Protein AF-A0A935X0R6-F1 (afdb_monomer_lite)

Structure (mmCIF, N/CA/C/O backbone):
data_AF-A0A935X0R6-F1
#
_entry.id   AF-A0A935X0R6-F1
#
loop_
_atom_site.group_PDB
_atom_site.id
_atom_site.type_symbol
_atom_site.label_atom_id
_atom_site.label_alt_id
_atom_site.label_comp_id
_atom_site.label_asym_id
_atom_site.label_entity_id
_atom_site.label_seq_id
_atom_site.pdbx_PDB_ins_code
_atom_site.Cartn_x
_atom_site.Cartn_y
_atom_site.Cartn_z
_atom_site.occupancy
_atom_site.B_iso_or_equiv
_atom_site.auth_seq_id
_atom_site.auth_comp_id
_atom_site.auth_asym_id
_atom_site.auth_atom_id
_atom_site.pdbx_PDB_model_num
ATOM 1 N N . MET A 1 1 ? 1.322 -3.127 19.015 1.00 74.44 1 MET A N 1
ATOM 2 C CA . MET A 1 1 ? 1.254 -1.963 18.105 1.00 74.44 1 MET A CA 1
ATOM 3 C C . MET A 1 1 ? 2.306 -2.217 17.047 1.00 74.44 1 MET A C 1
ATOM 5 O O . MET A 1 1 ? 3.441 -2.435 17.435 1.00 74.44 1 MET A O 1
ATOM 9 N N . TYR A 1 2 ? 1.927 -2.276 15.774 1.00 86.94 2 TYR A N 1
ATOM 10 C CA . TYR A 1 2 ? 2.840 -2.587 14.674 1.00 86.94 2 TYR A CA 1
ATOM 11 C C . TYR A 1 2 ? 3.867 -1.468 14.498 1.00 86.94 2 TYR A C 1
ATOM 13 O O . TYR A 1 2 ? 3.502 -0.285 14.457 1.00 86.94 2 TYR A O 1
ATOM 21 N N . GLY A 1 3 ? 5.137 -1.839 14.381 1.00 91.25 3 GLY A N 1
ATOM 22 C CA . GLY A 1 3 ? 6.234 -0.965 13.997 1.00 91.25 3 GLY A CA 1
ATOM 23 C C . GLY A 1 3 ? 6.319 -0.742 12.485 1.00 91.25 3 GLY A C 1
ATOM 24 O O . GLY A 1 3 ? 5.603 -1.351 11.691 1.00 91.25 3 GLY A O 1
ATOM 25 N N . LEU A 1 4 ? 7.222 0.154 12.079 1.00 90.75 4 LEU A N 1
ATOM 26 C CA . LEU A 1 4 ? 7.477 0.470 10.670 1.00 90.75 4 LEU A CA 1
ATOM 27 C C . LEU A 1 4 ? 8.003 -0.740 9.880 1.00 90.75 4 LEU A C 1
ATOM 29 O O . LEU A 1 4 ? 7.632 -0.910 8.721 1.00 90.75 4 LEU A O 1
ATOM 33 N N . GLN A 1 5 ? 8.861 -1.561 10.498 1.00 91.94 5 GLN A N 1
ATOM 34 C CA . GLN A 1 5 ? 9.430 -2.753 9.856 1.00 91.94 5 GLN A CA 1
ATOM 35 C C . GLN A 1 5 ? 8.346 -3.801 9.592 1.00 91.94 5 GLN A C 1
ATOM 37 O O . GLN A 1 5 ? 8.120 -4.134 8.434 1.00 91.94 5 GLN A O 1
ATOM 42 N N . GLU A 1 6 ? 7.579 -4.177 10.617 1.00 92.31 6 GLU A N 1
ATOM 43 C CA . GLU A 1 6 ? 6.471 -5.135 10.486 1.00 92.31 6 GLU A CA 1
ATOM 44 C C . GLU A 1 6 ? 5.427 -4.657 9.463 1.00 92.31 6 GLU A C 1
ATOM 46 O O . GLU A 1 6 ? 4.937 -5.425 8.641 1.00 92.31 6 GLU A O 1
ATOM 51 N N . ALA A 1 7 ? 5.105 -3.358 9.461 1.00 92.19 7 ALA A N 1
ATOM 52 C CA . ALA A 1 7 ? 4.197 -2.780 8.475 1.00 92.19 7 ALA A CA 1
ATOM 53 C C . ALA A 1 7 ? 4.736 -2.870 7.042 1.00 92.19 7 ALA A C 1
ATOM 55 O O . ALA A 1 7 ? 3.981 -3.136 6.107 1.00 92.19 7 ALA A O 1
ATOM 56 N N . ARG A 1 8 ? 6.038 -2.641 6.855 1.00 93.56 8 ARG A N 1
ATOM 57 C CA . ARG A 1 8 ? 6.684 -2.819 5.556 1.00 93.56 8 ARG A CA 1
ATOM 58 C C . ARG A 1 8 ? 6.618 -4.280 5.129 1.00 93.56 8 ARG A C 1
ATOM 60 O O . ARG A 1 8 ? 6.240 -4.535 3.993 1.00 93.56 8 ARG A O 1
ATOM 67 N N . GLU A 1 9 ? 6.956 -5.211 6.011 1.00 93.88 9 GLU A N 1
ATOM 68 C CA . GLU A 1 9 ? 6.941 -6.648 5.722 1.00 93.88 9 GLU A CA 1
ATOM 69 C C . GLU A 1 9 ? 5.547 -7.125 5.315 1.00 93.88 9 GLU A C 1
ATOM 71 O O . GLU A 1 9 ? 5.407 -7.692 4.236 1.00 93.88 9 GLU A O 1
ATOM 76 N N . LEU A 1 10 ? 4.502 -6.746 6.057 1.00 94.56 10 LEU A N 1
ATOM 77 C CA . LEU A 1 10 ? 3.111 -7.062 5.713 1.00 94.56 10 LEU A CA 1
ATOM 78 C C . LEU A 1 10 ? 2.727 -6.646 4.288 1.00 94.56 10 LEU A C 1
ATOM 80 O O . LEU A 1 10 ? 2.025 -7.376 3.592 1.00 94.56 10 LEU A O 1
ATOM 84 N N . VAL A 1 11 ? 3.173 -5.466 3.845 1.00 94.19 11 VAL A N 1
ATOM 85 C CA . VAL A 1 11 ? 2.918 -4.987 2.478 1.00 94.19 11 VAL A CA 1
ATOM 86 C C . VAL A 1 11 ? 3.741 -5.782 1.467 1.00 94.19 11 VAL A C 1
ATOM 88 O O . VAL A 1 11 ? 3.226 -6.163 0.424 1.00 94.19 11 VAL A O 1
ATOM 91 N N . MET A 1 12 ? 5.004 -6.065 1.772 1.00 91.69 12 MET A N 1
ATOM 92 C CA . MET A 1 12 ? 5.905 -6.826 0.900 1.00 91.69 12 MET A CA 1
ATOM 93 C C . MET A 1 12 ? 5.488 -8.293 0.745 1.00 91.69 12 MET A C 1
ATOM 95 O O . MET A 1 12 ? 5.812 -8.931 -0.255 1.00 91.69 12 MET A O 1
ATOM 99 N N . GLU A 1 13 ? 4.761 -8.842 1.714 1.00 94.12 13 GLU A N 1
ATOM 100 C CA . GLU A 1 13 ? 4.250 -10.207 1.661 1.00 94.12 13 GLU A CA 1
ATOM 101 C C . GLU A 1 13 ? 3.026 -10.373 0.758 1.00 94.12 13 GLU A C 1
ATOM 103 O O . GLU A 1 13 ? 2.745 -11.501 0.333 1.00 94.12 13 GLU A O 1
ATOM 108 N N . LEU A 1 14 ? 2.349 -9.271 0.415 1.00 92.88 14 LEU A N 1
ATOM 109 C CA . LEU A 1 14 ? 1.181 -9.281 -0.456 1.00 92.88 14 LEU A CA 1
ATOM 110 C C . LEU A 1 14 ? 1.525 -9.858 -1.840 1.00 92.88 14 LEU A C 1
ATOM 112 O O . LEU A 1 14 ? 2.501 -9.421 -2.462 1.00 92.88 14 LEU A O 1
ATOM 116 N N . PRO A 1 15 ? 0.718 -10.795 -2.373 1.00 91.44 15 PRO A N 1
ATOM 117 C CA . PRO A 1 15 ? 0.987 -11.411 -3.671 1.00 91.44 15 PRO A CA 1
ATOM 118 C C . PRO A 1 15 ? 1.037 -10.381 -4.807 1.00 91.44 15 PRO A C 1
ATOM 120 O O . PRO A 1 15 ? 1.890 -10.483 -5.683 1.00 91.44 15 PRO A O 1
ATOM 123 N N . GLU A 1 16 ? 0.199 -9.342 -4.760 1.00 89.94 16 GLU A N 1
ATOM 124 C CA . GLU A 1 16 ? 0.219 -8.241 -5.730 1.00 89.94 16 GLU A CA 1
ATOM 125 C C . GLU A 1 16 ? 1.526 -7.435 -5.710 1.00 89.94 16 GLU A C 1
ATOM 127 O O . GLU A 1 16 ? 1.991 -6.985 -6.756 1.00 89.94 16 GLU A O 1
ATOM 132 N N . VAL A 1 17 ? 2.126 -7.253 -4.530 1.00 91.06 17 VAL A N 1
ATOM 133 C CA . VAL A 1 17 ? 3.379 -6.512 -4.373 1.00 91.06 17 VAL A CA 1
ATOM 134 C C . VAL A 1 17 ? 4.525 -7.370 -4.884 1.00 91.06 17 VAL A C 1
ATOM 136 O O . VAL A 1 17 ? 5.341 -6.874 -5.654 1.00 91.06 17 VAL A O 1
ATOM 139 N N . LYS A 1 18 ? 4.543 -8.666 -4.553 1.00 90.81 18 LYS A N 1
ATOM 140 C CA . LYS A 1 18 ? 5.532 -9.622 -5.074 1.00 90.81 18 LYS A CA 1
ATOM 141 C C . LYS A 1 18 ? 5.499 -9.706 -6.601 1.00 90.81 18 LYS A C 1
ATOM 143 O O . LYS A 1 18 ? 6.544 -9.567 -7.227 1.00 90.81 18 LYS A O 1
ATOM 148 N N . ALA A 1 19 ? 4.313 -9.858 -7.194 1.00 90.19 19 ALA A N 1
ATOM 149 C CA . ALA A 1 19 ? 4.145 -9.894 -8.648 1.00 90.19 19 ALA A CA 1
ATOM 150 C C . ALA A 1 19 ? 4.611 -8.588 -9.312 1.00 90.19 19 ALA A C 1
ATOM 152 O O . ALA A 1 19 ? 5.333 -8.605 -10.308 1.00 90.19 19 ALA A O 1
ATOM 153 N N . TRP A 1 20 ? 4.262 -7.438 -8.726 1.00 88.38 20 TRP A N 1
ATOM 154 C CA . TRP A 1 20 ? 4.736 -6.144 -9.210 1.00 88.38 20 TRP A CA 1
ATOM 155 C C . TRP A 1 20 ? 6.263 -6.003 -9.123 1.00 88.38 20 TRP A C 1
ATOM 157 O O . TRP A 1 20 ? 6.881 -5.513 -10.068 1.00 88.38 20 TRP A O 1
ATOM 167 N N . GLN A 1 21 ? 6.882 -6.442 -8.023 1.00 86.56 21 GLN A N 1
ATOM 168 C CA . GLN A 1 21 ? 8.337 -6.411 -7.861 1.00 86.56 21 GLN A CA 1
ATOM 169 C C . GLN A 1 21 ? 9.060 -7.298 -8.874 1.00 86.56 21 GLN A C 1
ATOM 171 O O . GLN A 1 21 ? 10.112 -6.901 -9.375 1.00 86.56 21 GLN A O 1
ATOM 176 N N . ASP A 1 22 ? 8.507 -8.472 -9.173 1.00 87.44 22 ASP A N 1
ATOM 177 C CA . ASP A 1 22 ? 9.080 -9.396 -10.148 1.00 87.44 22 ASP A CA 1
ATOM 178 C C . ASP A 1 22 ? 9.052 -8.791 -11.556 1.00 87.44 22 ASP A C 1
ATOM 180 O O . ASP A 1 22 ? 10.103 -8.592 -12.166 1.00 87.44 22 ASP A O 1
ATOM 184 N N . LYS A 1 23 ? 7.883 -8.297 -11.985 1.00 84.50 23 LYS A N 1
ATOM 185 C CA . LYS A 1 23 ? 7.714 -7.566 -13.251 1.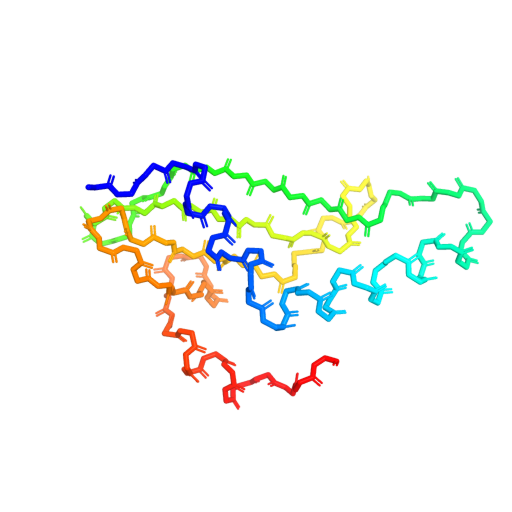00 84.50 23 LYS A CA 1
ATOM 186 C C . LYS A 1 23 ? 8.675 -6.385 -13.366 1.00 84.50 23 LYS A C 1
ATOM 188 O O . LYS A 1 23 ? 9.255 -6.121 -14.416 1.00 84.50 23 LYS A O 1
ATOM 193 N N . ARG A 1 24 ? 8.870 -5.655 -12.268 1.00 83.25 24 ARG A N 1
ATOM 194 C CA . ARG A 1 24 ? 9.823 -4.546 -12.196 1.00 83.25 24 ARG A CA 1
ATOM 195 C C . ARG A 1 24 ? 11.276 -4.985 -12.341 1.00 83.25 24 ARG A C 1
ATOM 197 O O . ARG A 1 24 ? 12.035 -4.320 -13.043 1.00 83.25 24 ARG A O 1
ATOM 204 N N . ARG A 1 25 ? 11.659 -6.105 -11.728 1.00 81.19 25 ARG A N 1
ATOM 205 C CA . ARG A 1 25 ? 12.986 -6.707 -11.898 1.00 81.19 25 ARG A CA 1
ATOM 206 C C . ARG A 1 25 ? 13.211 -7.146 -13.346 1.00 81.19 25 ARG A C 1
ATOM 208 O O . ARG A 1 25 ? 14.276 -6.863 -13.888 1.00 81.19 25 ARG A O 1
ATOM 215 N N . GLU A 1 26 ? 12.221 -7.772 -13.978 1.00 82.50 26 GLU A N 1
ATOM 216 C CA . GLU A 1 26 ? 12.291 -8.161 -15.390 1.00 82.50 26 GLU A CA 1
ATOM 217 C C . GLU A 1 26 ? 12.457 -6.952 -16.319 1.00 82.50 26 GLU A C 1
ATOM 219 O O . GLU A 1 26 ? 13.287 -6.970 -17.226 1.00 82.50 26 GLU A O 1
ATOM 224 N N . GLU A 1 27 ? 11.693 -5.878 -16.103 1.00 79.38 27 GLU A N 1
ATOM 225 C CA . GLU A 1 27 ? 11.805 -4.667 -16.923 1.00 79.38 27 GLU A CA 1
ATOM 226 C C . GLU A 1 27 ? 13.131 -3.931 -16.717 1.00 79.38 27 GLU A C 1
ATOM 228 O O . GLU A 1 27 ? 13.707 -3.423 -17.680 1.00 79.38 27 GLU A O 1
ATOM 233 N N . ALA A 1 28 ? 13.650 -3.906 -15.489 1.00 75.88 28 ALA A N 1
ATOM 234 C CA . ALA A 1 28 ? 14.970 -3.353 -15.208 1.00 75.88 28 ALA A CA 1
ATOM 235 C C . ALA A 1 28 ? 16.085 -4.153 -15.896 1.00 75.88 28 ALA A C 1
ATOM 237 O O . ALA A 1 28 ? 17.013 -3.552 -16.431 1.00 75.88 28 ALA A O 1
ATOM 238 N N . ALA A 1 29 ? 15.968 -5.485 -15.949 1.00 76.44 29 ALA A N 1
ATOM 239 C CA . ALA A 1 29 ? 16.920 -6.350 -16.647 1.00 76.44 29 ALA A CA 1
ATOM 240 C C . ALA A 1 29 ? 16.919 -6.142 -18.174 1.00 76.44 29 ALA A C 1
ATOM 242 O O . ALA A 1 29 ? 17.941 -6.357 -18.819 1.00 76.44 29 ALA A O 1
ATOM 243 N N . LYS A 1 30 ? 15.792 -5.705 -18.753 1.00 74.69 30 LYS A N 1
ATOM 244 C CA . LYS A 1 30 ? 15.662 -5.402 -20.191 1.00 74.69 30 LYS A CA 1
ATOM 245 C C . LYS A 1 30 ? 16.187 -4.016 -20.575 1.00 74.69 30 LYS A C 1
ATOM 247 O O . LYS A 1 30 ? 16.424 -3.772 -21.754 1.00 74.69 30 LYS A O 1
ATOM 252 N N . LYS A 1 31 ? 16.349 -3.094 -19.619 1.00 68.56 31 LYS A N 1
ATOM 253 C CA . LYS A 1 31 ? 16.939 -1.775 -19.880 1.00 68.56 31 LYS A CA 1
ATOM 254 C C . LYS A 1 31 ? 18.463 -1.881 -19.901 1.00 68.56 31 LYS A C 1
ATOM 256 O O . LYS A 1 31 ? 19.089 -2.071 -18.858 1.00 68.56 31 LYS A O 1
ATOM 261 N N . GLU A 1 32 ? 19.061 -1.671 -21.071 1.00 53.78 32 GLU A N 1
ATOM 262 C CA . GLU A 1 32 ? 20.497 -1.402 -21.179 1.00 53.78 32 GLU A CA 1
ATOM 263 C C . GLU A 1 32 ? 20.851 -0.197 -20.289 1.00 53.78 32 GLU A C 1
ATOM 265 O O . GLU A 1 32 ? 20.325 0.901 -20.469 1.00 53.78 32 GLU A O 1
ATOM 270 N N . GLY A 1 33 ? 21.680 -0.424 -19.264 1.00 60.66 33 GLY A N 1
ATOM 271 C CA . GLY A 1 33 ? 22.098 0.603 -18.301 1.00 60.66 33 GLY A CA 1
ATOM 272 C C . GLY A 1 33 ? 21.660 0.390 -16.846 1.00 60.66 33 GLY A C 1
ATOM 273 O O . GLY A 1 33 ? 22.044 1.187 -15.996 1.00 60.66 33 GLY A O 1
ATOM 274 N N . G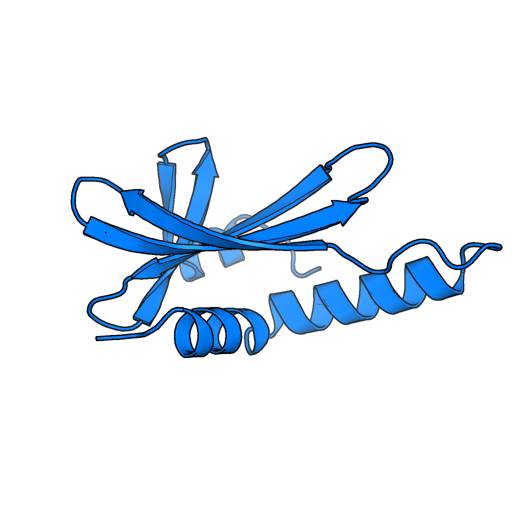LY A 1 34 ? 20.904 -0.670 -16.522 1.00 55.66 34 GLY A N 1
ATOM 275 C CA . GLY A 1 34 ? 20.675 -1.076 -15.125 1.00 55.66 34 GLY A CA 1
ATOM 276 C C . GLY A 1 34 ? 19.872 -0.069 -14.292 1.00 55.66 34 GLY A C 1
ATOM 277 O O . GLY A 1 34 ? 20.197 0.182 -13.131 1.00 55.66 34 GLY A O 1
ATOM 278 N N . GLY A 1 35 ? 18.834 0.533 -14.884 1.00 55.09 35 GLY A N 1
ATOM 279 C CA . GLY A 1 35 ? 17.955 1.469 -14.177 1.00 55.09 35 GLY A CA 1
ATOM 280 C C . GLY A 1 35 ? 17.377 0.864 -12.884 1.00 55.09 35 GLY A C 1
ATOM 281 O O . GLY A 1 35 ? 17.151 -0.348 -12.820 1.00 55.09 35 GLY A O 1
ATOM 282 N N . PRO A 1 36 ? 17.132 1.674 -11.837 1.00 56.41 36 PRO A N 1
ATOM 283 C CA . PRO A 1 36 ? 16.746 1.159 -10.529 1.00 56.41 36 PRO A CA 1
ATOM 284 C C . PRO A 1 36 ? 15.411 0.400 -10.611 1.00 56.41 36 PRO A C 1
ATOM 286 O O . PRO A 1 36 ? 14.442 0.933 -11.154 1.00 56.41 36 PRO A O 1
ATOM 289 N N . PRO A 1 37 ? 15.331 -0.821 -10.054 1.00 62.22 37 PRO A N 1
ATOM 290 C CA . PRO A 1 37 ? 14.210 -1.725 -10.297 1.00 62.22 37 PRO A CA 1
ATOM 291 C C . PRO A 1 37 ? 12.885 -1.224 -9.712 1.00 62.22 37 PRO A C 1
ATOM 293 O O . PRO A 1 37 ? 11.834 -1.479 -10.280 1.00 62.22 37 PRO A O 1
ATOM 296 N N . ALA A 1 38 ? 12.907 -0.481 -8.609 1.00 75.31 38 ALA A N 1
ATOM 297 C CA . ALA A 1 38 ? 11.741 0.166 -8.015 1.00 75.31 38 ALA A CA 1
ATOM 298 C C . ALA A 1 38 ? 12.192 1.064 -6.857 1.00 75.31 38 ALA A C 1
ATOM 300 O O . ALA A 1 38 ? 13.281 0.881 -6.311 1.00 75.31 38 ALA A O 1
ATOM 301 N N . GLY A 1 39 ? 11.339 2.000 -6.440 1.00 82.38 39 GLY A N 1
ATOM 302 C CA . GLY A 1 39 ? 11.532 2.766 -5.206 1.00 82.38 39 GLY A CA 1
ATOM 303 C C . GLY A 1 39 ? 10.539 2.346 -4.125 1.00 82.38 39 GLY A C 1
ATOM 304 O O . GLY A 1 39 ? 9.350 2.209 -4.406 1.00 82.38 39 GLY A O 1
ATOM 305 N N . ILE A 1 40 ? 11.006 2.186 -2.885 1.00 88.62 40 ILE A N 1
ATOM 306 C CA . ILE A 1 40 ? 10.144 1.985 -1.713 1.00 88.62 40 ILE A CA 1
ATOM 307 C C . ILE A 1 40 ? 10.424 3.113 -0.730 1.00 88.62 40 ILE A C 1
ATOM 309 O O . ILE A 1 40 ? 11.538 3.235 -0.227 1.00 88.62 40 ILE A O 1
ATOM 313 N N . LEU A 1 41 ? 9.406 3.916 -0.435 1.00 90.38 41 LEU A N 1
ATOM 314 C CA . LEU A 1 41 ? 9.466 4.939 0.602 1.00 90.38 41 LEU A CA 1
ATOM 315 C C . LEU A 1 41 ? 8.544 4.536 1.744 1.00 90.38 41 LEU A C 1
ATOM 317 O O . LEU A 1 41 ? 7.369 4.242 1.524 1.00 90.38 41 LEU A O 1
ATOM 321 N N . THR A 1 42 ? 9.066 4.561 2.965 1.00 92.50 42 THR A N 1
ATOM 322 C CA . THR A 1 42 ? 8.262 4.327 4.163 1.00 92.50 42 THR A CA 1
ATOM 323 C C . THR A 1 42 ? 8.170 5.598 4.996 1.00 92.50 42 THR A C 1
ATOM 325 O O . THR A 1 42 ? 9.094 6.408 5.005 1.00 92.50 42 THR A O 1
ATOM 328 N N . GLY A 1 43 ? 7.039 5.809 5.662 1.00 92.44 43 GLY A N 1
ATOM 329 C CA . GLY A 1 43 ? 6.821 7.006 6.467 1.00 92.44 43 GLY A CA 1
ATOM 330 C C . GLY A 1 43 ? 5.638 6.869 7.411 1.00 92.44 43 GLY A C 1
ATOM 331 O O . GLY A 1 43 ? 4.828 5.953 7.293 1.00 92.44 43 GLY A O 1
ATOM 332 N N . GLN A 1 44 ? 5.521 7.784 8.367 1.00 92.50 44 GLN A N 1
ATOM 333 C CA . GLN A 1 44 ? 4.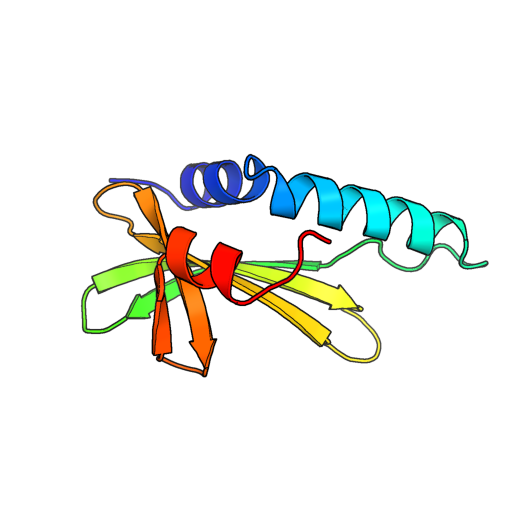357 7.847 9.245 1.00 92.50 44 GLN A CA 1
ATOM 334 C C . GLN A 1 44 ? 3.280 8.732 8.619 1.00 92.50 44 GLN A C 1
ATOM 336 O O . GLN A 1 44 ? 3.580 9.808 8.105 1.00 92.50 44 GLN A O 1
ATOM 341 N N . ARG A 1 45 ? 2.016 8.317 8.707 1.00 89.81 45 ARG A N 1
ATOM 342 C CA . ARG A 1 45 ? 0.886 9.123 8.242 1.00 89.81 45 ARG A CA 1
ATOM 343 C C . ARG A 1 45 ? -0.286 9.043 9.207 1.00 89.81 45 ARG A C 1
ATOM 345 O O . ARG A 1 45 ? -0.556 7.993 9.783 1.00 89.81 45 ARG A O 1
ATOM 352 N N . ALA A 1 46 ? -0.989 10.155 9.387 1.00 89.81 46 ALA A N 1
ATOM 353 C CA . ALA A 1 46 ? -2.246 10.188 10.121 1.00 89.81 46 ALA A CA 1
ATOM 354 C C . ALA A 1 46 ? -3.396 10.315 9.120 1.00 89.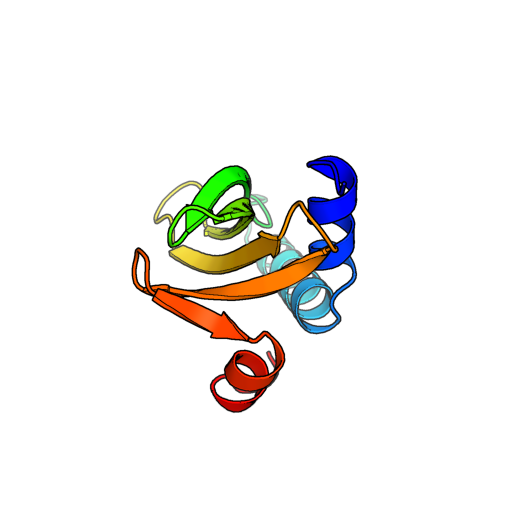81 46 ALA A C 1
ATOM 356 O O . ALA A 1 46 ? -3.415 11.241 8.314 1.00 89.81 46 ALA A O 1
ATOM 357 N N . VAL A 1 47 ? -4.349 9.386 9.168 1.00 86.50 47 VAL A N 1
ATOM 358 C CA . VAL A 1 47 ? -5.564 9.425 8.343 1.00 86.50 47 VAL A CA 1
ATOM 359 C C . VAL A 1 47 ? -6.748 9.466 9.290 1.00 86.50 47 VAL A C 1
ATOM 361 O O . VAL A 1 47 ? -6.923 8.547 10.089 1.00 86.50 47 VAL A O 1
ATOM 364 N N . LYS A 1 48 ? -7.525 10.557 9.244 1.00 85.44 48 LYS A N 1
ATOM 365 C CA . LYS A 1 48 ? -8.662 10.804 10.154 1.00 85.44 48 LYS A CA 1
ATOM 366 C C . LYS A 1 48 ? -8.292 10.617 11.639 1.00 85.44 48 LYS A C 1
ATOM 368 O O . LYS A 1 48 ? -9.009 9.967 12.390 1.00 85.44 48 LYS A O 1
ATOM 373 N N . GLY A 1 49 ? -7.121 11.118 12.044 1.00 88.06 49 GLY A N 1
ATOM 374 C CA . GLY A 1 49 ? -6.611 11.004 13.419 1.00 88.06 49 GLY A CA 1
ATOM 375 C C . GLY A 1 49 ? -6.041 9.631 13.803 1.00 88.06 49 GLY A C 1
ATOM 376 O O . GLY A 1 49 ? -5.497 9.480 14.893 1.00 88.06 49 GLY A O 1
ATOM 377 N N . VAL A 1 50 ? -6.100 8.630 12.920 1.00 90.81 50 VAL A N 1
ATOM 378 C CA . VAL A 1 50 ? -5.545 7.295 13.176 1.00 90.81 50 VAL A CA 1
ATOM 379 C C . VAL A 1 50 ? -4.133 7.192 12.604 1.00 90.81 50 VAL A C 1
ATOM 381 O O . VAL A 1 50 ? -3.894 7.496 11.430 1.00 90.81 50 VAL A O 1
ATOM 384 N N . LYS A 1 51 ? -3.192 6.726 13.431 1.00 93.12 51 LYS A N 1
ATOM 385 C CA . LYS A 1 51 ? -1.793 6.507 13.048 1.00 93.12 51 LYS A CA 1
ATOM 386 C C . LYS A 1 51 ? -1.649 5.296 12.121 1.00 93.12 51 LYS A C 1
ATOM 388 O O . LYS A 1 51 ? -2.060 4.184 12.459 1.00 93.12 51 LYS A O 1
ATOM 393 N N . HIS A 1 52 ? -0.998 5.522 10.989 1.00 95.06 52 HIS A N 1
ATOM 394 C CA . HIS A 1 52 ? -0.648 4.523 9.992 1.00 95.06 52 HIS A CA 1
ATOM 395 C C . HIS A 1 52 ? 0.834 4.628 9.622 1.00 95.06 52 HIS A C 1
ATOM 397 O O . HIS A 1 52 ? 1.452 5.692 9.727 1.00 95.06 52 HIS A O 1
ATOM 403 N N . TRP A 1 53 ? 1.381 3.521 9.143 1.00 95.88 53 TRP A N 1
ATOM 404 C CA . TRP A 1 53 ? 2.643 3.467 8.424 1.00 95.88 53 TRP A CA 1
ATOM 405 C C . TRP A 1 53 ? 2.339 3.419 6.930 1.00 95.88 53 TRP A C 1
ATOM 407 O O . TRP A 1 53 ? 1.626 2.533 6.464 1.00 95.88 53 TRP A O 1
ATOM 417 N N . ALA A 1 54 ? 2.830 4.407 6.195 1.00 94.69 54 ALA A N 1
ATOM 418 C CA . ALA A 1 54 ? 2.728 4.474 4.751 1.00 94.69 54 ALA A CA 1
ATOM 419 C C . ALA A 1 54 ? 3.897 3.720 4.116 1.00 94.69 54 ALA A C 1
ATOM 421 O O . ALA A 1 54 ? 5.051 3.981 4.449 1.00 94.69 54 ALA A O 1
ATOM 422 N N . VAL A 1 55 ? 3.590 2.833 3.175 1.00 94.62 55 VAL A N 1
ATOM 423 C CA . VAL A 1 55 ? 4.542 2.127 2.316 1.00 94.62 55 VAL A CA 1
ATOM 424 C C . VAL A 1 55 ? 4.200 2.509 0.882 1.00 94.62 55 VAL A C 1
ATOM 426 O O . VAL A 1 55 ? 3.207 2.058 0.315 1.00 94.62 55 VAL A O 1
ATOM 429 N N . THR A 1 56 ? 4.989 3.418 0.319 1.00 92.62 56 THR A N 1
ATOM 430 C CA . THR A 1 56 ? 4.791 3.946 -1.031 1.00 92.62 56 THR A CA 1
ATOM 431 C C . THR A 1 56 ? 5.718 3.238 -1.997 1.00 92.62 56 THR A C 1
ATOM 433 O O . THR A 1 56 ? 6.928 3.191 -1.777 1.00 92.62 56 THR A O 1
ATOM 436 N N . LEU A 1 57 ? 5.142 2.724 -3.075 1.00 90.81 57 LEU A N 1
ATOM 437 C CA . LEU A 1 57 ? 5.851 1.991 -4.111 1.00 90.81 57 LEU A CA 1
ATOM 438 C C . LEU A 1 57 ? 5.907 2.833 -5.389 1.00 90.81 57 LEU A C 1
ATOM 440 O O . LEU A 1 57 ? 4.879 3.326 -5.860 1.00 90.81 57 LEU A O 1
ATOM 444 N N . TYR A 1 58 ? 7.108 3.009 -5.934 1.00 87.69 58 TYR A N 1
ATOM 445 C CA . TYR A 1 58 ? 7.388 3.805 -7.128 1.00 87.69 58 TYR A CA 1
ATOM 446 C C . TYR A 1 58 ? 7.868 2.922 -8.277 1.00 87.69 58 TYR A C 1
ATOM 448 O O . TYR A 1 58 ? 8.756 2.089 -8.103 1.00 87.69 58 TYR A O 1
ATOM 456 N N . GLU A 1 59 ? 7.293 3.152 -9.456 1.00 79.81 59 GLU A N 1
ATOM 457 C CA . GLU A 1 59 ? 7.630 2.476 -10.710 1.00 79.81 59 GLU A CA 1
ATOM 458 C C . GLU A 1 59 ? 8.928 3.004 -11.328 1.00 79.81 59 GLU A C 1
ATOM 460 O O . GLU A 1 59 ? 9.653 2.239 -11.953 1.00 79.81 59 GLU A O 1
ATOM 465 N N . ASN A 1 60 ? 9.219 4.294 -11.153 1.00 71.88 60 ASN A N 1
ATOM 466 C CA . ASN A 1 60 ? 10.440 4.934 -11.625 1.00 71.88 60 ASN A CA 1
ATOM 467 C C . ASN A 1 60 ? 10.820 6.058 -10.641 1.00 71.88 60 ASN A C 1
ATOM 469 O O . ASN A 1 60 ? 10.111 7.053 -10.558 1.00 71.88 60 ASN A O 1
ATOM 473 N N . PRO A 1 61 ? 11.867 5.914 -9.819 1.00 60.50 61 PRO A N 1
ATOM 474 C CA . PRO A 1 61 ? 12.185 6.921 -8.807 1.00 60.50 61 PRO A CA 1
ATOM 475 C C . PRO A 1 61 ? 13.025 8.105 -9.323 1.00 60.50 61 PRO A C 1
ATOM 477 O O . PRO A 1 61 ? 13.143 9.087 -8.597 1.00 60.50 61 PRO A O 1
ATOM 480 N N . GLN A 1 62 ? 13.626 8.034 -10.522 1.00 61.34 62 GLN A N 1
ATOM 481 C CA . GLN A 1 62 ? 14.655 9.001 -10.955 1.00 61.34 62 GLN A CA 1
ATOM 482 C C . GLN A 1 62 ? 14.193 10.046 -11.980 1.00 61.34 62 GLN A C 1
ATOM 484 O O . GLN A 1 62 ? 14.660 11.178 -11.919 1.00 61.34 62 GLN A O 1
ATOM 489 N N . THR A 1 63 ? 13.318 9.692 -12.925 1.00 56.03 63 THR A N 1
ATOM 490 C CA . THR A 1 63 ? 12.941 10.587 -14.046 1.00 56.03 63 THR A CA 1
ATOM 491 C C . THR A 1 63 ? 11.517 11.115 -13.930 1.00 56.03 63 THR A C 1
ATOM 493 O O . THR A 1 63 ? 11.274 12.299 -14.126 1.00 56.03 63 THR A O 1
ATOM 496 N N . GLU A 1 64 ? 10.583 10.254 -13.541 1.00 58.50 64 GLU A N 1
ATOM 497 C CA . GLU A 1 64 ? 9.187 10.598 -13.286 1.00 58.50 64 GLU A CA 1
ATOM 498 C C . GLU A 1 64 ? 8.737 9.733 -12.121 1.00 58.50 64 GLU A C 1
ATOM 500 O O . GLU A 1 64 ? 8.654 8.519 -12.294 1.00 58.50 64 GLU A O 1
ATOM 505 N N . ALA A 1 65 ? 8.468 10.328 -10.953 1.00 64.44 65 ALA A N 1
ATOM 506 C CA . ALA A 1 65 ? 8.046 9.620 -9.743 1.00 64.44 65 ALA A CA 1
ATOM 507 C C . ALA A 1 65 ? 6.635 9.025 -9.903 1.00 64.44 65 ALA A C 1
ATOM 509 O O . ALA A 1 65 ? 5.678 9.419 -9.233 1.00 64.44 65 ALA A O 1
ATOM 510 N N . ARG A 1 66 ? 6.493 8.062 -10.815 1.00 79.62 66 ARG A N 1
ATOM 511 C CA . ARG A 1 66 ? 5.247 7.372 -11.098 1.00 79.62 66 ARG A CA 1
ATOM 512 C C . ARG A 1 66 ? 4.972 6.433 -9.941 1.00 79.62 66 ARG A C 1
ATOM 514 O O . ARG A 1 66 ? 5.622 5.403 -9.760 1.00 79.62 66 ARG A O 1
ATOM 521 N N . ARG A 1 67 ? 4.029 6.847 -9.108 1.00 86.25 67 ARG A N 1
ATOM 522 C CA . ARG A 1 67 ? 3.603 6.096 -7.940 1.00 86.25 67 ARG A CA 1
ATOM 523 C C . ARG A 1 67 ? 2.725 4.930 -8.379 1.00 86.25 67 ARG A C 1
ATOM 525 O O . ARG A 1 67 ? 1.702 5.137 -9.022 1.00 86.25 67 ARG A O 1
ATOM 532 N N . TRP A 1 68 ? 3.102 3.719 -7.989 1.00 88.75 68 TRP A N 1
ATOM 533 C CA . TRP A 1 68 ? 2.311 2.525 -8.265 1.00 88.75 68 TRP A CA 1
ATOM 534 C C . TRP A 1 68 ? 1.137 2.373 -7.293 1.00 88.75 68 TRP A C 1
ATOM 536 O O . TRP A 1 68 ? 0.025 2.047 -7.716 1.00 88.75 68 TRP A O 1
ATOM 546 N N . ALA A 1 69 ? 1.405 2.562 -5.996 1.00 91.38 69 ALA A N 1
ATOM 547 C CA . ALA A 1 69 ? 0.432 2.482 -4.907 1.00 91.38 69 ALA A CA 1
ATOM 548 C C . ALA A 1 69 ? 1.007 3.072 -3.605 1.00 91.38 69 ALA A C 1
ATOM 550 O O . ALA A 1 69 ? 2.226 3.077 -3.401 1.00 91.38 69 ALA A O 1
ATOM 551 N N . VAL A 1 70 ? 0.128 3.522 -2.702 1.00 93.75 70 VAL A N 1
ATOM 552 C CA . VAL A 1 70 ? 0.465 3.764 -1.288 1.00 93.75 70 VAL A CA 1
ATOM 553 C C . VAL A 1 70 ? -0.344 2.810 -0.433 1.00 93.75 70 VAL A C 1
ATOM 555 O O . VAL A 1 70 ? -1.568 2.912 -0.376 1.00 93.75 70 VAL A O 1
ATOM 558 N N . PHE A 1 71 ? 0.342 1.926 0.273 1.00 95.12 71 PHE A N 1
ATOM 559 C CA . PHE A 1 71 ? -0.274 1.095 1.293 1.00 95.12 71 PHE A CA 1
ATOM 560 C C . PHE A 1 71 ? -0.183 1.801 2.637 1.00 95.12 71 PHE A C 1
ATOM 562 O O . PHE A 1 71 ? 0.842 2.384 2.984 1.00 95.12 71 PHE A O 1
ATOM 569 N N . LEU A 1 72 ? -1.266 1.761 3.396 1.00 95.50 72 LEU A N 1
ATOM 570 C CA . LEU A 1 72 ? -1.371 2.347 4.721 1.00 95.50 72 LEU A CA 1
ATOM 571 C C . LEU A 1 72 ? -1.674 1.228 5.702 1.00 95.50 72 LEU A C 1
ATOM 573 O O . LEU A 1 72 ? -2.764 0.663 5.700 1.00 95.50 72 LEU A O 1
ATOM 577 N N . VAL A 1 73 ? -0.705 0.920 6.550 1.00 96.00 73 VAL A N 1
ATOM 578 C CA . VAL A 1 73 ? -0.827 -0.113 7.573 1.00 96.00 73 VAL A CA 1
ATOM 579 C C . VAL A 1 73 ? -1.172 0.555 8.889 1.00 96.00 73 VAL A C 1
ATOM 581 O O . VAL A 1 73 ? -0.419 1.385 9.400 1.00 96.00 73 VAL A O 1
ATOM 584 N N . ARG A 1 74 ? -2.331 0.232 9.453 1.00 95.00 74 ARG A N 1
ATOM 585 C CA . ARG A 1 74 ? -2.780 0.829 10.711 1.00 95.00 74 ARG A CA 1
ATOM 586 C C . ARG A 1 74 ? -1.900 0.357 11.864 1.00 95.00 74 ARG A C 1
ATOM 588 O O . ARG A 1 74 ? -1.873 -0.827 12.178 1.00 95.00 74 ARG A O 1
ATOM 595 N N . ALA A 1 75 ? -1.247 1.285 12.564 1.00 93.00 75 ALA A N 1
ATOM 596 C CA . ALA A 1 75 ? -0.278 0.943 13.611 1.00 93.00 75 ALA A CA 1
ATOM 597 C C . ALA A 1 75 ? -0.904 0.172 14.792 1.00 93.00 75 ALA A C 1
ATOM 599 O O . ALA A 1 75 ? -0.218 -0.558 15.503 1.00 93.00 75 ALA A O 1
ATOM 600 N N . LYS A 1 76 ? -2.216 0.313 15.020 1.00 93.19 76 LYS A N 1
ATOM 601 C CA . LYS A 1 76 ? -2.919 -0.374 16.112 1.00 93.19 76 LYS A CA 1
ATOM 602 C C . LYS A 1 76 ? -2.980 -1.895 15.919 1.00 93.19 76 LYS A C 1
ATOM 604 O O . LYS A 1 76 ? -2.758 -2.618 16.884 1.00 93.19 76 LYS A O 1
ATOM 609 N N . ASP A 1 77 ? -3.272 -2.360 14.706 1.00 92.88 77 ASP A N 1
ATOM 610 C CA . ASP A 1 77 ? -3.688 -3.751 14.445 1.00 92.88 77 ASP A CA 1
ATOM 611 C C . ASP A 1 77 ? -3.214 -4.325 13.102 1.00 92.88 77 ASP A C 1
ATOM 613 O O . ASP A 1 77 ? -3.569 -5.449 12.766 1.00 92.88 77 ASP A O 1
ATOM 617 N N . GLY A 1 78 ? -2.410 -3.587 12.335 1.00 93.00 78 GLY A N 1
ATOM 618 C CA . GLY A 1 78 ? -1.796 -4.103 11.111 1.00 93.00 78 GLY A CA 1
ATOM 619 C C . GLY A 1 78 ? -2.732 -4.134 9.905 1.00 93.00 78 GLY A C 1
ATOM 620 O O . GLY A 1 78 ? -2.323 -4.563 8.830 1.00 93.00 78 GLY A O 1
ATOM 621 N N . LYS A 1 79 ? -3.980 -3.657 10.028 1.00 94.94 79 LYS A N 1
ATOM 622 C CA . LYS A 1 79 ? -4.911 -3.635 8.895 1.00 94.94 79 LYS A CA 1
ATOM 623 C C . LYS A 1 79 ? -4.376 -2.768 7.755 1.00 94.94 79 LYS A C 1
ATOM 625 O O . LYS A 1 79 ? -3.992 -1.616 7.973 1.00 94.94 79 LYS A O 1
ATOM 630 N N . ILE A 1 80 ? -4.396 -3.333 6.549 1.00 95.38 80 ILE A N 1
ATOM 631 C CA . ILE A 1 80 ? -3.880 -2.710 5.330 1.00 95.38 80 ILE A CA 1
ATOM 632 C C . ILE A 1 80 ? -5.010 -1.991 4.589 1.00 95.38 80 ILE A C 1
ATOM 634 O O . ILE A 1 80 ? -6.073 -2.552 4.307 1.00 95.38 80 ILE A O 1
ATOM 638 N N . PHE A 1 81 ? -4.738 -0.743 4.242 1.00 95.19 81 PHE A N 1
ATOM 639 C CA . PHE A 1 81 ? -5.548 0.108 3.384 1.00 95.19 81 PHE A CA 1
ATOM 640 C C . PHE A 1 81 ? -4.705 0.573 2.202 1.00 95.19 81 PHE A C 1
ATOM 642 O O . PHE A 1 81 ? -3.476 0.504 2.243 1.00 95.19 81 PHE A O 1
ATOM 649 N N . VAL A 1 82 ? -5.358 1.072 1.160 1.00 94.62 82 VAL A N 1
ATOM 650 C CA . VAL A 1 82 ? -4.686 1.637 -0.010 1.00 94.62 82 VAL A CA 1
ATOM 651 C C . VAL A 1 82 ? -5.191 3.053 -0.233 1.00 94.62 82 VAL A C 1
ATOM 653 O O . VAL A 1 82 ? -6.398 3.290 -0.198 1.00 94.62 82 VAL A O 1
ATOM 656 N N . GLU A 1 83 ? -4.271 3.995 -0.425 1.00 92.38 83 GLU A N 1
ATOM 657 C CA . GLU A 1 83 ? -4.609 5.369 -0.800 1.00 92.38 83 GLU A CA 1
ATOM 658 C C . GLU A 1 83 ? -5.074 5.401 -2.261 1.00 92.38 83 GLU A C 1
ATOM 660 O O . GLU A 1 83 ? -4.359 4.932 -3.148 1.00 92.38 83 GLU A O 1
ATOM 665 N N . THR A 1 84 ? -6.264 5.949 -2.507 1.00 87.75 84 THR A N 1
ATOM 666 C CA . THR A 1 84 ? -6.793 6.176 -3.863 1.00 87.75 84 THR A CA 1
ATOM 667 C C . THR A 1 84 ? -6.443 7.572 -4.355 1.00 87.75 84 THR A C 1
ATOM 669 O O . THR A 1 84 ? -6.032 7.752 -5.496 1.00 87.75 84 THR A O 1
ATOM 672 N N . GLU A 1 85 ? -6.554 8.548 -3.460 1.00 82.50 85 GLU A N 1
ATOM 673 C CA . GLU A 1 85 ? -6.251 9.961 -3.660 1.00 82.50 85 GLU A CA 1
ATOM 674 C C . GLU A 1 85 ? -5.672 10.512 -2.351 1.00 82.50 85 GLU A C 1
ATOM 676 O O . GLU A 1 85 ? -5.884 9.905 -1.298 1.00 82.50 85 GLU A O 1
ATOM 681 N N . PRO A 1 86 ? -4.958 11.649 -2.355 1.00 78.56 86 PRO A N 1
ATOM 682 C CA . PRO A 1 86 ? -4.399 12.222 -1.135 1.00 78.56 86 PRO A CA 1
ATOM 683 C C . PRO A 1 86 ? -5.448 12.370 -0.017 1.00 78.56 86 PRO A C 1
ATOM 685 O O . PRO A 1 86 ? -6.332 13.216 -0.083 1.00 78.56 86 PRO A O 1
ATOM 688 N N . GLY A 1 87 ? -5.340 11.544 1.030 1.00 76.31 87 GLY A N 1
ATOM 689 C CA . GLY A 1 87 ? -6.278 11.550 2.164 1.00 76.31 87 GLY A CA 1
ATOM 690 C C . GLY A 1 87 ? -7.515 10.650 2.021 1.00 76.31 87 GLY A C 1
ATOM 691 O O . GLY A 1 87 ? -8.202 10.423 3.021 1.00 76.31 87 GLY A O 1
ATOM 692 N N . SER A 1 88 ? -7.753 10.073 0.844 1.00 87.56 88 SER A N 1
ATOM 693 C CA . SER A 1 88 ? -8.797 9.075 0.597 1.00 87.56 88 SER A CA 1
ATOM 694 C C . SER A 1 88 ? -8.199 7.676 0.591 1.00 87.56 88 SER A C 1
ATOM 696 O O . SER A 1 88 ? -7.216 7.398 -0.095 1.00 87.56 88 SER A O 1
ATOM 698 N N . VAL A 1 89 ? -8.796 6.774 1.369 1.00 92.00 89 VAL A N 1
ATOM 699 C CA . VAL A 1 89 ? -8.315 5.398 1.503 1.00 92.00 89 VAL A CA 1
ATOM 700 C C . VAL A 1 89 ? -9.456 4.417 1.323 1.00 92.00 89 VAL A C 1
ATOM 702 O O . VAL A 1 89 ? -10.575 4.660 1.775 1.00 92.00 89 VAL A O 1
ATOM 705 N N . GLN A 1 90 ? -9.143 3.279 0.724 1.00 93.81 90 GLN A N 1
ATOM 706 C CA . GLN A 1 90 ? -10.041 2.137 0.627 1.00 93.81 90 GLN A CA 1
ATOM 707 C C . GLN A 1 90 ? -9.393 0.891 1.228 1.00 93.81 90 GLN A C 1
ATOM 709 O O . GLN A 1 90 ? -8.194 0.863 1.515 1.00 93.81 90 GLN A O 1
ATOM 714 N N . THR A 1 91 ? -10.188 -0.147 1.475 1.00 94.50 91 THR A N 1
ATOM 715 C CA . THR A 1 91 ? -9.651 -1.420 1.966 1.00 94.50 91 THR A CA 1
ATOM 716 C C . THR A 1 91 ? -8.832 -2.108 0.879 1.00 94.50 91 THR A C 1
ATOM 718 O O . THR A 1 91 ? -9.080 -1.917 -0.314 1.00 94.50 91 THR A O 1
ATOM 721 N N . LEU A 1 92 ? -7.880 -2.950 1.287 1.00 93.25 92 LEU A N 1
ATOM 722 C CA . LEU A 1 92 ? -7.114 -3.766 0.346 1.00 93.25 92 LEU A CA 1
ATOM 723 C C . LEU A 1 92 ? -8.027 -4.608 -0.563 1.00 93.25 92 LEU A C 1
ATOM 725 O O . LEU A 1 92 ? -7.818 -4.680 -1.769 1.00 93.25 92 LEU A O 1
ATOM 729 N N . GLU A 1 93 ? -9.087 -5.188 0.000 1.00 91.62 93 GLU A N 1
ATOM 730 C CA . GLU A 1 93 ? -10.075 -5.974 -0.746 1.00 91.62 93 GLU A CA 1
ATOM 731 C C . GLU A 1 93 ? -10.841 -5.144 -1.781 1.00 91.62 93 GLU A C 1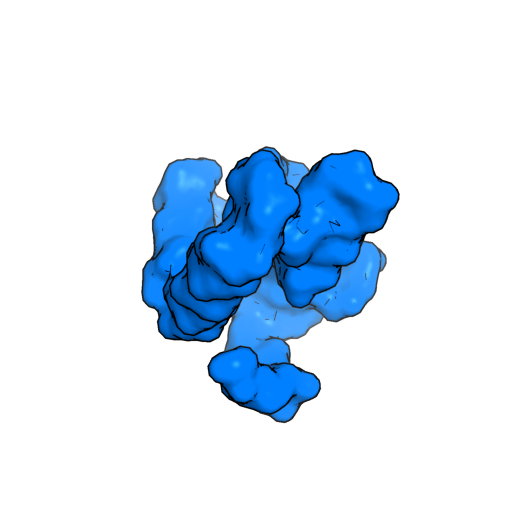
ATOM 733 O O . GLU A 1 93 ? -11.047 -5.607 -2.900 1.00 91.62 93 GLU A O 1
ATOM 738 N N . ALA A 1 94 ? -11.249 -3.916 -1.439 1.00 92.00 94 ALA A N 1
ATOM 739 C CA . ALA A 1 94 ? -11.889 -3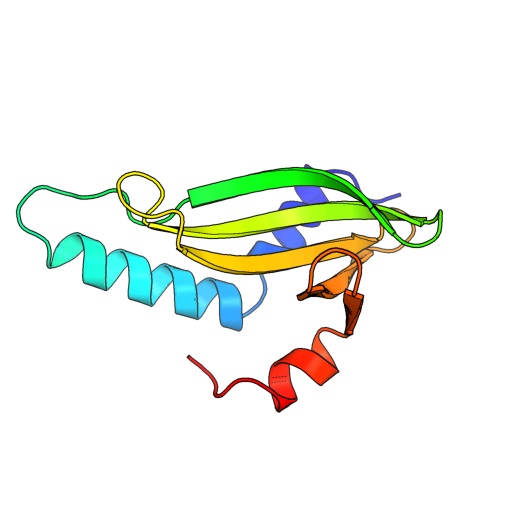.015 -2.395 1.00 92.00 94 ALA A CA 1
ATOM 740 C C . ALA A 1 94 ? -10.917 -2.643 -3.521 1.00 92.00 94 ALA A C 1
ATOM 742 O O . ALA A 1 94 ? -11.282 -2.674 -4.694 1.00 92.00 94 ALA A O 1
ATOM 743 N N . TRP A 1 95 ? -9.654 -2.389 -3.179 1.00 91.69 95 TRP A N 1
ATOM 744 C CA . TRP A 1 95 ? -8.624 -2.071 -4.159 1.00 91.69 95 TRP A CA 1
ATOM 745 C C . TRP A 1 95 ? -8.345 -3.202 -5.145 1.00 91.69 95 TRP A C 1
ATOM 747 O O . TRP A 1 95 ? -8.298 -2.953 -6.351 1.00 91.69 95 TRP A O 1
ATOM 757 N N . ARG A 1 96 ? -8.286 -4.446 -4.664 1.00 91.00 96 ARG A N 1
ATOM 758 C CA . ARG A 1 96 ? -8.150 -5.643 -5.509 1.00 91.00 96 ARG A CA 1
ATOM 759 C C . ARG A 1 96 ? -9.293 -5.812 -6.512 1.00 91.00 96 ARG A C 1
ATOM 761 O O . ARG A 1 96 ? -9.080 -6.396 -7.563 1.00 91.00 96 ARG A O 1
ATOM 768 N N . LYS A 1 97 ? -10.491 -5.297 -6.220 1.00 89.12 97 LYS A N 1
ATOM 769 C CA . LYS A 1 97 ? -11.628 -5.321 -7.160 1.00 89.12 97 LYS A CA 1
ATOM 770 C C . LYS A 1 97 ? -11.533 -4.235 -8.232 1.00 89.12 97 LYS A C 1
ATOM 772 O O . LYS A 1 97 ? -12.063 -4.410 -9.321 1.00 89.12 97 LYS A O 1
ATOM 777 N N . THR A 1 98 ? -10.881 -3.114 -7.923 1.00 83.25 98 THR A N 1
ATOM 778 C CA . THR A 1 98 ? -10.760 -1.959 -8.832 1.00 83.25 98 THR A CA 1
ATOM 779 C C . THR A 1 98 ? -9.572 -2.034 -9.789 1.00 83.25 98 THR A C 1
ATOM 781 O O . THR A 1 98 ? -9.505 -1.250 -10.731 1.00 83.25 98 THR A O 1
ATOM 784 N N . ARG A 1 99 ? -8.622 -2.947 -9.561 1.00 75.56 99 ARG A N 1
ATOM 785 C CA . ARG A 1 99 ? -7.405 -3.071 -10.365 1.00 75.56 99 ARG A CA 1
ATOM 786 C C . ARG A 1 99 ? -7.314 -4.490 -10.933 1.00 75.56 99 ARG A C 1
ATOM 788 O O . ARG A 1 99 ? -7.433 -5.431 -10.152 1.00 75.56 99 ARG A O 1
ATOM 795 N N . PRO A 1 100 ? -7.099 -4.677 -12.248 1.00 53.75 100 PRO A N 1
ATOM 796 C CA . PRO A 1 100 ? -6.791 -6.002 -12.772 1.00 53.75 100 PRO A CA 1
ATOM 797 C C . PRO A 1 100 ? -5.510 -6.519 -12.105 1.00 53.75 100 PRO A C 1
ATOM 799 O O . PRO A 1 100 ? -4.594 -5.734 -11.838 1.00 53.75 100 PRO A O 1
ATOM 802 N N . ALA A 1 101 ? -5.472 -7.820 -11.803 1.00 53.28 101 ALA A N 1
ATOM 803 C CA . ALA A 1 101 ? -4.258 -8.474 -11.328 1.00 53.28 101 ALA A CA 1
ATOM 804 C C . ALA A 1 101 ? -3.128 -8.186 -12.332 1.00 53.28 101 ALA A C 1
ATOM 806 O O . ALA A 1 101 ? -3.326 -8.315 -13.541 1.00 53.28 101 ALA A O 1
ATOM 807 N N . VAL A 1 102 ? -2.017 -7.660 -11.814 1.00 52.03 102 VAL A N 1
ATOM 808 C CA . VAL A 1 102 ? -0.860 -7.161 -12.579 1.00 52.03 102 VAL A CA 1
ATOM 809 C C . VAL A 1 102 ? -0.151 -8.242 -13.375 1.00 52.03 102 VAL A C 1
ATOM 811 O O . VAL A 1 102 ? -0.168 -9.397 -12.904 1.00 52.03 102 VAL A O 1
#

Sequence (102 aa):
MYGLQEARELVMELPEVKAWQDKRREEAAKKEGGGPPAGILTGQRAVKGVKHWAVTLYENPQTEARRWAVFLVRAKDGKIFVETEPGSVQTLEAWRKTRPAV

Foldseek 3Di:
DDDQVNLQVLVCPDPLNVVLLVVLVVVLVVDDPRAPSWDWDWDWDAAPNFIWIWTWIASHVPPDRHTPWIWTQGRVPRFIWTDPDVNDIDHPVVVPVVDDRD

Radius of gyration: 14.03 Å; chains: 1; bounding box: 34×24×39 Å

Secondary structure (DSSP, 8-state):
---HHHHHHHHHTSHHHHHHHHHHHHHHHHSTT---S-EEEEEEEEETTEEEEEEEEEEESSSS-EEEEEEEEETTT--EEEEEETTEEEEHHHHHHHS---

pLDDT: mean 84.39, std 12.38, range [52.03, 96.0]